Protein AF-A0A8X6TI69-F1 (afdb_monomer_lite)

Radius of gyration: 16.25 Å; chains: 1; bounding box: 47×24×40 Å

InterPro domains:
  IPR049012 Mutator-like transposase domain [PF20700] (2-88)

Organism: Nephila pilipes (NCBI:txid299642)

pLDDT: mean 80.2, std 15.36, range [36.78, 96.19]

Secondary structure (DSSP, 8-state):
-HHHHTTPPPPPS-HHHHTTTS--HHHHHHHHHHHHHHHHHHTTT-S---EEEEEEESSSSTT-SEEEEEEEETTT--EEEEEEEE----

Sequence (90 aa):
MFCGIMNLPLPSTNFTKFNNILASRETCEESLAEAVREAIDENDGERHIAVAVEGSWQKRGFSSKNGVVTVTSVDTSKVIDVEILSKHWI

Foldseek 3Di:
DVCVVVVHDDPDPCVVVCVPVVPDVVVVVVQLVVQQVVQCVVVVNDNPFDWDKDKDFPDPDPPGQWIKIFIAGPPSRHTNDMDIGHDDDD

Structure (mmCIF, N/CA/C/O backbone):
data_AF-A0A8X6TI69-F1
#
_entry.id   AF-A0A8X6TI69-F1
#
loop_
_atom_site.group_PDB
_atom_site.id
_atom_site.type_symbol
_atom_site.label_atom_id
_atom_site.label_alt_id
_atom_site.label_comp_id
_atom_site.label_asym_id
_atom_site.label_entity_id
_atom_site.label_seq_id
_atom_site.pdbx_PDB_ins_code
_atom_site.Cartn_x
_atom_site.Cartn_y
_atom_site.Cartn_z
_atom_site.occupancy
_atom_site.B_iso_or_equiv
_atom_site.auth_seq_id
_atom_site.auth_comp_id
_atom_site.auth_asym_id
_atom_site.auth_atom_id
_atom_site.pdbx_PDB_model_num
ATOM 1 N N . MET A 1 1 ? 9.052 11.586 -26.774 1.00 64.25 1 MET A N 1
ATOM 2 C CA . MET A 1 1 ? 8.121 11.403 -27.911 1.00 64.25 1 MET A CA 1
ATOM 3 C C . MET A 1 1 ? 6.895 10.576 -27.516 1.00 64.25 1 MET A C 1
ATOM 5 O O . MET A 1 1 ? 5.799 11.083 -27.665 1.00 64.25 1 MET A O 1
ATOM 9 N N . PHE A 1 2 ? 7.052 9.385 -26.917 1.00 70.75 2 PHE A N 1
ATOM 10 C CA . PHE A 1 2 ? 5.929 8.517 -26.505 1.00 70.75 2 PHE A CA 1
ATOM 11 C C . PHE A 1 2 ? 4.926 9.148 -25.509 1.00 70.75 2 PHE A C 1
ATOM 13 O O . PHE A 1 2 ? 3.729 9.107 -25.760 1.00 70.75 2 PHE A O 1
ATOM 20 N N . CYS A 1 3 ? 5.384 9.798 -24.426 1.00 61.97 3 CYS A N 1
ATOM 21 C CA . CYS A 1 3 ? 4.480 10.411 -23.431 1.00 61.97 3 CYS A CA 1
ATOM 22 C C . CYS A 1 3 ? 3.569 11.503 -24.019 1.00 61.97 3 CYS A C 1
ATOM 24 O O . CYS A 1 3 ? 2.412 11.593 -23.634 1.00 61.97 3 CYS A O 1
ATOM 26 N N . GLY A 1 4 ? 4.063 12.278 -24.993 1.00 70.44 4 GLY A N 1
ATOM 27 C CA . GLY A 1 4 ? 3.260 13.295 -25.682 1.00 70.44 4 GLY A CA 1
ATOM 28 C C . GLY A 1 4 ? 2.193 12.707 -26.610 1.00 70.44 4 GLY A C 1
ATOM 29 O O . GLY A 1 4 ? 1.156 13.325 -26.799 1.00 70.44 4 GLY A O 1
ATOM 30 N N . ILE A 1 5 ? 2.414 11.498 -27.142 1.00 84.69 5 ILE A N 1
ATOM 31 C CA . ILE A 1 5 ? 1.417 10.774 -27.950 1.00 84.69 5 ILE A CA 1
ATOM 32 C C . ILE A 1 5 ? 0.306 10.207 -27.056 1.00 84.69 5 ILE A C 1
ATOM 34 O O . ILE A 1 5 ? -0.849 10.179 -27.462 1.00 84.69 5 ILE A O 1
ATOM 38 N N . MET A 1 6 ? 0.638 9.785 -25.832 1.00 82.12 6 MET A N 1
ATOM 39 C CA . MET A 1 6 ? -0.324 9.184 -24.896 1.00 82.12 6 MET A CA 1
ATOM 40 C C . MET A 1 6 ? -0.942 10.178 -23.904 1.00 82.12 6 MET A C 1
ATOM 42 O O . MET A 1 6 ? -1.597 9.752 -22.959 1.00 82.12 6 MET A O 1
ATOM 46 N N . ASN A 1 7 ? -0.715 11.484 -24.088 1.00 82.12 7 ASN A N 1
ATOM 47 C CA . ASN A 1 7 ? -1.150 12.531 -23.157 1.00 82.12 7 ASN A CA 1
ATOM 48 C C . ASN A 1 7 ? -0.745 12.253 -21.691 1.00 82.12 7 ASN A C 1
ATOM 50 O O . ASN A 1 7 ? -1.479 12.555 -20.753 1.00 82.12 7 ASN A O 1
ATOM 54 N N . LEU A 1 8 ? 0.422 11.635 -21.492 1.00 74.81 8 LEU A N 1
ATOM 55 C CA . LEU A 1 8 ? 0.957 11.336 -20.168 1.00 74.81 8 LEU A CA 1
ATOM 56 C C . LEU A 1 8 ? 1.883 12.466 -19.705 1.00 74.81 8 LEU A C 1
ATOM 58 O O . LEU A 1 8 ? 2.646 12.998 -20.523 1.00 74.81 8 LEU A O 1
ATOM 62 N N . PRO A 1 9 ? 1.895 12.795 -18.400 1.00 71.56 9 PRO A N 1
ATOM 63 C CA . PRO A 1 9 ? 2.867 13.730 -17.857 1.00 71.56 9 PRO A CA 1
ATOM 64 C C . PRO A 1 9 ? 4.291 13.233 -18.129 1.00 71.56 9 PRO A C 1
ATOM 66 O O . PRO A 1 9 ? 4.569 12.029 -18.159 1.00 71.56 9 PRO A O 1
ATOM 69 N N . LEU A 1 10 ? 5.211 14.173 -18.353 1.00 72.25 10 LEU A N 1
ATOM 70 C CA . LEU A 1 10 ? 6.620 13.833 -18.513 1.00 72.25 10 LEU A CA 1
ATOM 71 C C . LEU A 1 10 ? 7.127 13.193 -17.212 1.00 72.25 10 LEU A C 1
ATOM 73 O O . LEU A 1 10 ? 6.840 13.717 -16.132 1.00 72.25 10 LEU A O 1
ATOM 77 N N . PRO A 1 11 ? 7.874 12.078 -17.289 1.00 65.56 11 PRO A N 1
ATOM 78 C CA . PRO A 1 11 ? 8.416 11.445 -16.097 1.00 65.56 11 PRO A CA 1
ATOM 79 C C . PRO A 1 11 ? 9.302 12.439 -15.344 1.00 65.56 11 PRO A C 1
ATOM 81 O O . PRO A 1 11 ? 10.090 13.171 -15.951 1.00 65.56 11 PRO A O 1
ATOM 84 N N . SER A 1 12 ? 9.159 12.477 -14.020 1.00 64.81 12 SER A N 1
ATOM 85 C CA . SER A 1 12 ? 9.912 13.402 -13.182 1.00 64.81 12 SER A CA 1
ATOM 86 C C . SER A 1 12 ? 11.414 13.114 -13.294 1.00 64.81 12 SER A C 1
ATOM 88 O O . SER A 1 12 ? 11.881 11.984 -13.161 1.00 64.81 12 SER A O 1
ATOM 90 N N . THR A 1 13 ? 12.198 14.156 -13.567 1.00 65.44 13 THR A N 1
ATOM 91 C CA . THR A 1 13 ? 13.658 14.050 -13.739 1.00 65.44 13 THR A CA 1
ATOM 92 C C . THR A 1 13 ? 14.422 14.088 -12.416 1.00 65.44 13 THR A C 1
ATOM 94 O O . THR A 1 13 ? 15.597 13.740 -12.375 1.00 65.44 13 THR A O 1
ATOM 97 N N . ASN A 1 14 ? 13.760 14.471 -11.319 1.00 58.38 14 ASN A N 1
ATOM 98 C CA . ASN A 1 14 ? 14.376 14.713 -10.014 1.00 58.38 14 ASN A CA 1
ATOM 99 C C . ASN A 1 14 ? 13.878 13.729 -8.945 1.00 58.38 14 ASN A C 1
ATOM 101 O O . ASN A 1 14 ? 13.340 14.148 -7.922 1.00 58.38 14 ASN A O 1
ATOM 105 N N . PHE A 1 15 ? 14.086 12.426 -9.152 1.00 56.38 15 PHE A N 1
ATOM 106 C CA . PHE A 1 15 ? 13.791 11.404 -8.132 1.00 56.38 15 PHE A CA 1
ATOM 107 C C . PHE A 1 15 ? 14.483 11.691 -6.788 1.00 56.38 15 PHE A C 1
ATOM 109 O O . PHE A 1 15 ? 13.894 11.485 -5.734 1.00 56.38 15 PHE A O 1
ATOM 116 N N . THR A 1 16 ? 15.691 12.264 -6.809 1.00 57.59 16 THR A N 1
ATOM 117 C CA . THR A 1 16 ? 16.465 12.608 -5.604 1.00 57.59 16 THR A CA 1
ATOM 118 C C . THR A 1 16 ? 15.750 13.604 -4.686 1.00 57.59 16 THR A C 1
ATOM 120 O O . THR A 1 16 ? 15.926 13.542 -3.475 1.00 57.59 16 THR A O 1
ATOM 123 N N . LYS A 1 17 ? 14.911 14.499 -5.231 1.00 56.16 17 LYS A N 1
ATOM 124 C CA . LYS A 1 17 ? 14.110 15.438 -4.423 1.00 56.16 17 LYS A CA 1
ATOM 125 C C . LYS A 1 17 ? 13.023 14.724 -3.617 1.00 56.16 17 LYS A C 1
ATOM 127 O O . LYS A 1 17 ? 12.696 15.176 -2.526 1.00 56.16 17 LYS A O 1
ATOM 132 N N . PHE A 1 18 ? 12.496 13.616 -4.138 1.00 54.44 18 PHE A N 1
ATOM 133 C CA . PHE A 1 18 ? 11.471 12.823 -3.464 1.00 54.44 18 PHE A CA 1
ATOM 134 C C . PHE A 1 18 ? 12.043 11.892 -2.394 1.00 54.44 18 PHE A C 1
ATOM 136 O O . PHE A 1 18 ? 11.295 11.489 -1.514 1.00 54.44 18 PHE A O 1
ATOM 143 N N . ASN A 1 19 ? 13.355 11.621 -2.382 1.00 55.78 19 ASN A N 1
ATOM 144 C CA . ASN A 1 19 ? 13.971 10.806 -1.326 1.00 55.78 19 ASN A CA 1
ATOM 145 C C . ASN A 1 19 ? 13.794 11.411 0.075 1.00 55.78 19 ASN A C 1
ATOM 147 O O . ASN A 1 19 ? 13.663 10.663 1.033 1.00 55.78 19 ASN A O 1
ATOM 151 N N . ASN A 1 20 ? 13.756 12.742 0.191 1.00 51.06 20 ASN A N 1
ATOM 152 C CA . ASN A 1 20 ? 13.513 13.423 1.468 1.00 51.06 20 ASN A CA 1
ATOM 153 C C . ASN A 1 20 ? 12.011 13.532 1.809 1.00 51.06 20 ASN A C 1
ATOM 155 O O . ASN A 1 20 ? 11.673 13.829 2.948 1.00 51.06 20 ASN A O 1
ATOM 159 N N . ILE A 1 21 ? 11.127 13.332 0.818 1.00 51.81 21 ILE A N 1
ATOM 160 C CA . ILE A 1 21 ? 9.653 13.350 0.939 1.00 51.81 21 ILE A CA 1
ATOM 161 C C . ILE A 1 21 ? 9.094 11.932 1.146 1.00 51.81 21 ILE A C 1
ATOM 163 O O . ILE A 1 21 ? 7.916 11.782 1.461 1.00 51.81 21 ILE A O 1
ATOM 167 N N . LEU A 1 22 ? 9.931 10.890 1.054 1.00 54.31 22 LEU A N 1
ATOM 168 C CA . LEU A 1 22 ? 9.696 9.620 1.743 1.00 54.31 22 LEU A CA 1
ATOM 169 C C . LEU A 1 22 ? 9.725 9.918 3.247 1.00 54.31 22 LEU A C 1
ATOM 171 O O . LEU A 1 22 ? 10.739 9.740 3.919 1.00 54.31 22 LEU A O 1
ATOM 175 N N . ALA A 1 23 ? 8.631 10.513 3.712 1.00 51.25 23 ALA A N 1
ATOM 176 C CA . ALA A 1 23 ? 8.375 10.936 5.067 1.00 51.25 23 ALA A CA 1
ATOM 177 C C . ALA A 1 23 ? 8.770 9.814 6.030 1.00 51.25 23 ALA A C 1
ATOM 179 O O . ALA A 1 23 ? 8.646 8.634 5.692 1.00 51.25 23 ALA A O 1
ATOM 180 N N . SER A 1 24 ? 9.291 10.207 7.193 1.00 56.53 24 SER A N 1
ATOM 181 C CA . SER A 1 24 ? 9.631 9.337 8.322 1.00 56.53 24 SER A CA 1
ATOM 182 C C . SER A 1 24 ? 8.765 8.081 8.334 1.00 56.53 24 SER A C 1
ATOM 184 O O . SER A 1 24 ? 7.543 8.190 8.406 1.00 56.53 24 SER A O 1
ATOM 186 N N . ARG A 1 25 ? 9.389 6.894 8.254 1.00 63.41 25 ARG A N 1
ATOM 187 C CA . ARG A 1 25 ? 8.678 5.597 8.291 1.00 63.41 25 ARG A CA 1
ATOM 188 C C . ARG A 1 25 ? 7.629 5.561 9.406 1.00 63.41 25 ARG A C 1
ATOM 190 O O . ARG A 1 25 ? 6.538 5.061 9.186 1.00 63.41 25 ARG A O 1
ATOM 197 N N . GLU A 1 26 ? 7.943 6.187 10.535 1.00 63.28 26 GLU A N 1
ATOM 198 C CA . GLU A 1 26 ? 7.063 6.345 11.696 1.00 63.28 26 GLU A CA 1
ATOM 199 C C . GLU A 1 26 ? 5.719 7.016 11.354 1.00 63.28 26 GLU A C 1
ATOM 201 O O . GLU A 1 26 ? 4.666 6.507 11.711 1.00 63.28 26 GLU A O 1
ATOM 206 N N . THR A 1 27 ? 5.719 8.106 10.583 1.00 70.94 27 THR A N 1
ATOM 207 C CA . THR A 1 27 ? 4.482 8.800 10.170 1.00 70.94 27 THR A CA 1
ATOM 208 C C . THR A 1 27 ? 3.694 8.000 9.130 1.00 70.94 27 THR A C 1
ATOM 210 O O . THR A 1 27 ? 2.477 8.135 9.020 1.00 70.94 27 THR A O 1
ATOM 213 N N . CYS A 1 28 ? 4.382 7.156 8.356 1.00 79.94 28 CYS A N 1
ATOM 214 C CA . CYS A 1 28 ? 3.743 6.257 7.400 1.00 79.94 28 CYS A CA 1
ATOM 215 C C . CYS A 1 28 ? 2.959 5.153 8.124 1.00 79.94 28 CYS A C 1
ATOM 217 O O . CYS A 1 28 ? 1.811 4.900 7.776 1.00 79.94 28 CYS A O 1
ATOM 219 N N . GLU A 1 29 ? 3.536 4.545 9.163 1.00 84.44 29 GLU A N 1
ATOM 220 C CA . GLU A 1 29 ? 2.889 3.471 9.930 1.00 84.44 29 GLU A CA 1
ATOM 221 C C . GLU A 1 29 ? 1.568 3.924 10.566 1.00 84.44 29 GLU A C 1
ATOM 223 O O . GLU A 1 29 ? 0.561 3.222 10.458 1.00 84.44 29 GLU A O 1
ATOM 228 N N . GLU A 1 30 ? 1.538 5.124 11.155 1.00 89.19 30 GLU A N 1
ATOM 229 C CA . GLU A 1 30 ? 0.314 5.710 11.719 1.00 89.19 30 GLU A CA 1
ATOM 230 C C . GLU A 1 30 ? -0.759 5.935 10.644 1.00 89.19 30 GLU A C 1
ATOM 232 O O . GLU A 1 30 ? -1.921 5.566 10.828 1.00 89.19 30 GLU A O 1
ATOM 237 N N . SER A 1 31 ? -0.364 6.482 9.490 1.00 91.06 31 SER A N 1
ATOM 238 C CA . SER A 1 31 ? -1.287 6.748 8.385 1.00 91.06 31 SER A CA 1
ATOM 239 C C . SER A 1 31 ? -1.846 5.466 7.760 1.00 91.06 31 SER A C 1
ATOM 241 O O . SER A 1 31 ? -3.031 5.428 7.427 1.00 91.06 31 SER A O 1
ATOM 243 N N . LEU A 1 32 ? -1.031 4.415 7.619 1.00 92.94 32 LEU A N 1
ATOM 244 C CA . LEU A 1 32 ? -1.476 3.112 7.114 1.00 92.94 32 LEU A CA 1
ATOM 245 C C . LEU A 1 32 ? -2.455 2.451 8.092 1.00 92.94 32 LEU A C 1
ATOM 247 O O . LEU A 1 32 ? -3.485 1.923 7.671 1.00 92.94 32 LEU A O 1
ATOM 251 N N . ALA A 1 33 ? -2.182 2.525 9.399 1.00 93.56 33 ALA A N 1
ATOM 252 C CA . ALA A 1 33 ? -3.080 1.993 10.421 1.00 93.56 33 ALA A CA 1
ATOM 253 C C . ALA A 1 33 ? -4.449 2.696 10.410 1.00 93.56 33 ALA A C 1
ATOM 255 O O . ALA A 1 33 ? -5.487 2.038 10.529 1.00 93.56 33 ALA A O 1
ATOM 256 N N . GLU A 1 34 ? -4.468 4.018 10.225 1.00 95.44 34 GLU A N 1
ATOM 257 C CA . GLU A 1 34 ? -5.711 4.774 10.073 1.00 95.44 34 GLU A CA 1
ATOM 258 C C . GLU A 1 34 ? -6.461 4.395 8.789 1.00 95.44 34 GLU A C 1
ATOM 260 O O . GLU A 1 34 ? -7.661 4.127 8.852 1.00 95.44 34 GLU A O 1
ATOM 265 N N . ALA A 1 35 ? -5.760 4.269 7.659 1.00 95.19 35 ALA A N 1
ATOM 266 C CA . ALA A 1 35 ? -6.359 3.868 6.387 1.00 95.19 35 ALA A CA 1
ATOM 267 C C . ALA A 1 35 ? -6.995 2.468 6.447 1.00 95.19 35 ALA A C 1
ATOM 269 O O . ALA A 1 35 ? -8.069 2.250 5.886 1.00 95.19 35 ALA A O 1
ATOM 270 N N . VAL A 1 36 ? -6.372 1.521 7.161 1.00 95.38 36 VAL A N 1
ATOM 271 C CA . VAL A 1 36 ? -6.958 0.195 7.414 1.00 95.38 36 VAL A CA 1
ATOM 272 C C . VAL A 1 36 ? -8.225 0.313 8.257 1.00 95.38 36 VAL A C 1
ATOM 274 O O . VAL A 1 36 ? -9.222 -0.337 7.951 1.00 95.38 36 VAL A O 1
ATOM 277 N N . ARG A 1 37 ? -8.215 1.142 9.309 1.00 95.31 37 ARG A N 1
ATOM 278 C CA . ARG A 1 37 ? -9.387 1.342 10.174 1.00 95.31 37 ARG A CA 1
ATOM 279 C C . ARG A 1 37 ? -10.571 1.900 9.389 1.00 95.31 37 ARG A C 1
ATOM 281 O O . ARG A 1 37 ? -11.679 1.407 9.555 1.00 95.31 37 ARG A O 1
ATOM 288 N N . GLU A 1 38 ? -10.338 2.900 8.549 1.00 95.44 38 GLU A N 1
ATOM 289 C CA . GLU A 1 38 ? -11.377 3.486 7.697 1.00 95.44 38 GLU A CA 1
ATOM 290 C C . GLU A 1 38 ? -11.892 2.490 6.658 1.00 95.44 38 GLU A C 1
ATOM 292 O O . GLU A 1 38 ? -13.094 2.402 6.450 1.00 95.44 38 GLU A O 1
ATOM 297 N N . ALA A 1 39 ? -11.010 1.690 6.054 1.00 94.94 39 ALA A N 1
ATOM 298 C CA . ALA A 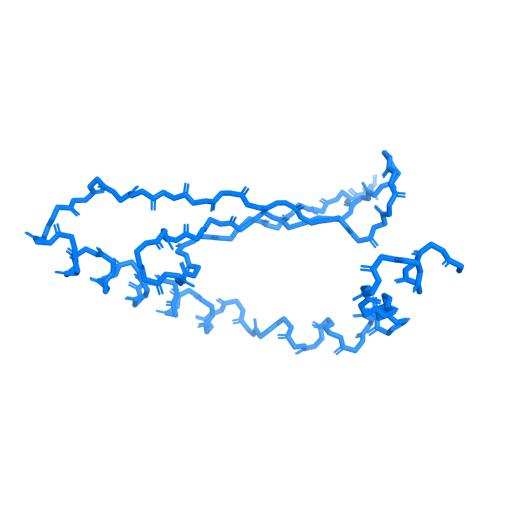1 39 ? -11.427 0.675 5.092 1.00 94.94 39 ALA A CA 1
ATOM 299 C C . ALA A 1 39 ? -12.259 -0.449 5.735 1.00 94.94 39 ALA A C 1
ATOM 301 O O . ALA A 1 39 ? -13.142 -0.995 5.084 1.00 94.94 39 ALA A O 1
ATOM 302 N N . ILE A 1 40 ? -12.017 -0.782 7.008 1.00 95.19 40 ILE A N 1
ATOM 303 C CA . ILE A 1 40 ? -12.877 -1.705 7.769 1.00 95.19 40 ILE A CA 1
ATOM 304 C C . ILE A 1 40 ? -14.235 -1.058 8.068 1.00 95.19 40 ILE A C 1
ATOM 306 O O . ILE A 1 40 ? -15.257 -1.727 7.960 1.00 95.19 40 ILE A O 1
ATOM 310 N N . ASP A 1 41 ? -14.252 0.221 8.450 1.00 95.00 41 ASP A N 1
ATOM 311 C CA . ASP A 1 41 ? -15.483 0.957 8.772 1.00 95.00 41 ASP A CA 1
ATOM 312 C C . ASP A 1 41 ? -16.395 1.113 7.543 1.00 95.00 41 ASP A C 1
ATOM 314 O O . ASP A 1 41 ? -17.594 0.865 7.634 1.00 95.00 41 ASP A O 1
ATOM 318 N N . GLU A 1 42 ? -15.824 1.422 6.374 1.00 93.56 42 GLU A N 1
ATOM 319 C CA . GLU A 1 42 ? -16.565 1.476 5.103 1.00 93.56 42 GLU A CA 1
ATOM 320 C C . GLU A 1 42 ? -17.044 0.099 4.620 1.00 93.56 42 GLU A C 1
ATOM 322 O O . GLU A 1 42 ? -18.027 0.019 3.887 1.00 93.56 42 GLU A O 1
ATOM 327 N N . ASN A 1 43 ? -16.391 -0.983 5.050 1.00 94.12 43 ASN A N 1
ATOM 328 C CA . ASN A 1 43 ? -16.754 -2.361 4.717 1.00 94.12 43 ASN A CA 1
ATOM 329 C C . ASN A 1 43 ? -17.657 -3.002 5.789 1.00 94.12 43 ASN A C 1
ATOM 331 O O . ASN A 1 43 ? -17.535 -4.191 6.076 1.00 94.12 43 ASN A O 1
ATOM 335 N N . ASP A 1 44 ? -18.517 -2.215 6.445 1.00 93.94 44 ASP A N 1
ATOM 336 C CA . ASP A 1 44 ? -19.460 -2.667 7.484 1.00 93.94 44 ASP A CA 1
ATOM 337 C C . ASP A 1 44 ? -18.801 -3.437 8.656 1.00 93.94 44 ASP A C 1
ATOM 339 O O . ASP A 1 44 ? -19.416 -4.284 9.309 1.00 93.94 44 ASP A O 1
ATOM 343 N N . GLY A 1 45 ? -17.528 -3.154 8.948 1.00 92.31 45 GLY A N 1
ATOM 344 C CA . GLY A 1 45 ? -16.744 -3.836 9.980 1.00 92.31 45 GLY A CA 1
ATOM 345 C C . GLY A 1 45 ? -16.072 -5.139 9.526 1.00 92.31 45 GLY A C 1
ATOM 346 O O . GLY A 1 45 ? -15.342 -5.754 10.314 1.00 92.31 45 GLY A O 1
ATOM 347 N N . GLU A 1 46 ? -16.267 -5.561 8.276 1.00 92.56 46 GLU A N 1
ATOM 348 C CA . GLU A 1 46 ? -15.650 -6.758 7.711 1.00 92.56 46 GLU A CA 1
ATOM 349 C C . GLU A 1 46 ? -14.184 -6.519 7.337 1.00 92.56 46 GLU A C 1
ATOM 351 O O . GLU A 1 46 ? -13.792 -5.507 6.753 1.00 92.56 46 GLU A O 1
ATOM 356 N N . ARG A 1 47 ? -13.334 -7.508 7.626 1.00 92.44 47 ARG A N 1
ATOM 357 C CA . ARG A 1 47 ? -11.886 -7.432 7.342 1.00 92.44 47 ARG A CA 1
ATOM 358 C C . ARG A 1 47 ? -11.509 -7.946 5.953 1.00 92.44 47 ARG A C 1
ATOM 360 O O . ARG A 1 47 ? -10.330 -7.975 5.601 1.00 92.44 47 ARG A O 1
ATOM 367 N N . HIS A 1 48 ? -12.494 -8.369 5.168 1.00 93.69 48 HIS A N 1
ATOM 368 C CA . HIS A 1 48 ? -12.314 -8.817 3.794 1.00 93.69 48 HIS A CA 1
ATOM 369 C C . HIS A 1 48 ? -12.343 -7.615 2.849 1.00 93.69 48 HIS A C 1
ATOM 371 O O . HIS A 1 48 ? -13.376 -7.302 2.269 1.00 93.69 48 HIS A O 1
ATOM 377 N N . ILE A 1 49 ? -11.204 -6.934 2.733 1.00 93.44 49 ILE A N 1
ATOM 378 C CA . ILE A 1 49 ? -11.075 -5.693 1.962 1.00 93.44 49 ILE A CA 1
ATOM 379 C C . ILE A 1 49 ? -10.609 -6.018 0.541 1.00 93.44 49 ILE A C 1
ATOM 381 O O . ILE A 1 49 ? -9.641 -6.760 0.347 1.00 93.44 49 ILE A O 1
ATOM 385 N N . ALA A 1 50 ? -11.288 -5.457 -0.459 1.00 95.19 50 ALA A N 1
ATOM 386 C CA . ALA A 1 50 ? -10.847 -5.528 -1.846 1.00 95.19 50 ALA A CA 1
ATOM 387 C C . ALA A 1 50 ? -9.654 -4.589 -2.068 1.00 95.19 50 ALA A C 1
ATOM 389 O O . ALA A 1 50 ? -9.684 -3.422 -1.679 1.00 95.19 50 ALA A O 1
ATOM 390 N N . VAL A 1 51 ? -8.596 -5.089 -2.713 1.00 95.69 51 VAL A N 1
ATOM 391 C CA . VAL A 1 51 ? -7.348 -4.334 -2.878 1.00 95.69 51 VAL A CA 1
ATOM 392 C C . VAL A 1 51 ? -6.858 -4.309 -4.321 1.00 95.69 51 VAL A C 1
ATOM 394 O O . VAL A 1 51 ? -6.949 -5.297 -5.051 1.00 95.69 51 VAL A O 1
ATOM 397 N N . ALA A 1 52 ? -6.282 -3.177 -4.711 1.00 96.19 52 ALA A N 1
ATOM 398 C CA . ALA A 1 52 ? -5.465 -3.019 -5.900 1.00 96.19 52 ALA A CA 1
ATOM 399 C C . ALA A 1 52 ? -3.986 -3.030 -5.496 1.00 96.19 52 ALA A C 1
ATOM 401 O O . ALA A 1 52 ? -3.582 -2.335 -4.566 1.00 96.19 52 ALA A O 1
ATOM 402 N N . VAL A 1 53 ? -3.175 -3.816 -6.202 1.00 95.31 53 VAL A N 1
ATOM 403 C CA . VAL A 1 53 ? -1.734 -3.918 -5.942 1.00 95.31 53 VAL A CA 1
ATOM 404 C C . VAL A 1 53 ? -0.985 -3.282 -7.101 1.00 95.31 53 VAL A C 1
ATOM 406 O O . VAL A 1 53 ? -1.087 -3.744 -8.239 1.00 95.31 53 VAL A O 1
ATOM 409 N N . GLU A 1 54 ? -0.217 -2.236 -6.811 1.00 91.12 54 GLU A N 1
ATOM 410 C CA . GLU A 1 54 ? 0.586 -1.528 -7.803 1.00 91.12 54 GLU A CA 1
ATOM 411 C C . GLU A 1 54 ? 2.068 -1.585 -7.433 1.00 91.12 54 GLU A C 1
ATOM 413 O O . G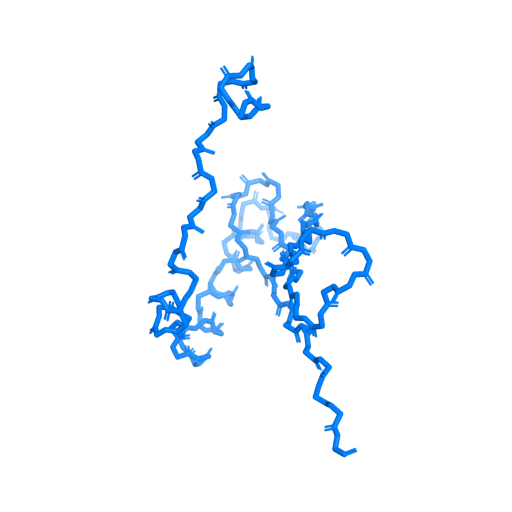LU A 1 54 ? 2.458 -1.377 -6.287 1.00 91.12 54 GLU A O 1
ATOM 418 N N . GLY A 1 55 ? 2.908 -1.893 -8.419 1.00 88.19 55 GLY A N 1
ATOM 419 C CA . GLY A 1 55 ? 4.355 -1.943 -8.263 1.00 88.19 55 GLY A CA 1
ATOM 420 C C . GLY A 1 55 ? 5.026 -0.912 -9.156 1.00 8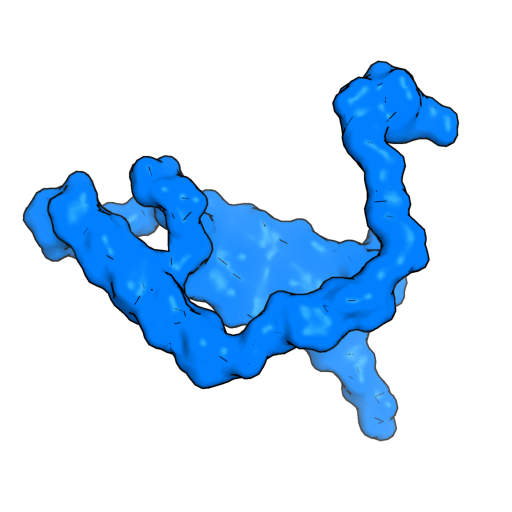8.19 55 GLY A C 1
ATOM 421 O O . GLY A 1 55 ? 4.787 -0.880 -10.364 1.00 88.19 55 GLY A O 1
ATOM 422 N N . SER A 1 56 ? 5.918 -0.112 -8.581 1.00 85.06 56 SER A N 1
ATOM 423 C CA . SER A 1 56 ? 6.717 0.863 -9.316 1.00 85.06 56 SER A CA 1
ATOM 424 C C . SER A 1 56 ? 8.207 0.614 -9.118 1.00 85.06 56 SER A C 1
ATOM 426 O O . SER A 1 56 ? 8.679 0.278 -8.032 1.00 85.06 56 SER A O 1
ATOM 428 N N . TRP A 1 57 ? 8.972 0.791 -10.192 1.00 85.12 57 TRP A N 1
ATOM 429 C CA . TRP A 1 57 ? 10.418 0.599 -10.210 1.00 85.12 57 TRP A CA 1
ATOM 430 C C . TRP A 1 57 ? 11.109 1.920 -10.521 1.00 85.12 57 TRP A C 1
ATOM 432 O O . TRP A 1 57 ? 10.688 2.652 -11.416 1.00 85.12 57 TRP A O 1
ATOM 442 N N . GLN A 1 58 ? 12.225 2.198 -9.841 1.00 81.69 58 GLN A N 1
ATOM 443 C CA . GLN A 1 58 ? 13.001 3.423 -10.069 1.00 81.69 58 GLN A CA 1
ATOM 444 C C . GLN A 1 58 ? 13.468 3.565 -11.528 1.00 81.69 58 GLN A C 1
ATOM 446 O O . GLN A 1 58 ? 13.588 4.676 -12.044 1.00 81.69 58 GLN A O 1
ATOM 451 N N . LYS A 1 59 ? 13.771 2.447 -12.199 1.00 79.94 59 LYS A N 1
ATOM 452 C CA . LYS A 1 59 ? 14.197 2.419 -13.602 1.00 79.94 59 LYS A CA 1
ATOM 453 C C . LYS A 1 59 ? 13.287 1.507 -14.415 1.00 79.94 59 LYS A C 1
ATOM 455 O O . LYS A 1 59 ? 12.891 0.441 -13.957 1.00 79.94 59 LYS A O 1
ATOM 460 N N . ARG A 1 60 ? 12.990 1.917 -15.650 1.00 74.56 60 ARG A N 1
ATOM 461 C CA . ARG A 1 60 ? 12.244 1.097 -16.613 1.00 74.56 60 ARG A CA 1
ATOM 462 C C . ARG A 1 60 ? 13.131 -0.036 -17.144 1.00 74.56 60 ARG A C 1
ATOM 464 O O . ARG A 1 60 ? 14.298 0.191 -17.455 1.00 74.56 60 ARG A O 1
ATOM 471 N N . GLY A 1 61 ? 12.544 -1.220 -17.315 1.00 68.69 61 GLY A N 1
ATOM 472 C CA . GLY A 1 61 ? 13.238 -2.438 -17.748 1.00 68.69 61 GLY A CA 1
ATOM 473 C C . GLY A 1 61 ? 13.720 -3.283 -16.565 1.00 68.69 61 GLY A C 1
ATOM 474 O O . GLY A 1 61 ? 13.782 -2.799 -15.439 1.00 68.69 61 GLY A O 1
ATOM 475 N N . PHE A 1 62 ? 14.079 -4.547 -16.815 1.00 64.19 62 PHE A N 1
ATOM 476 C CA . PHE A 1 62 ? 14.512 -5.534 -15.802 1.00 64.19 62 PHE A CA 1
ATOM 477 C C . PHE A 1 62 ? 15.827 -5.180 -15.061 1.00 64.19 62 PHE A C 1
ATOM 479 O O . PHE A 1 62 ? 16.468 -6.040 -14.467 1.00 64.19 62 PHE A O 1
ATOM 486 N N . SER A 1 63 ? 16.270 -3.923 -15.114 1.00 67.81 63 SER A N 1
ATOM 487 C CA . SER A 1 63 ? 17.532 -3.427 -14.562 1.00 67.81 63 SER A CA 1
ATOM 488 C C . SER A 1 63 ? 17.367 -2.611 -13.274 1.00 67.81 63 SER A C 1
ATOM 490 O O . SER A 1 63 ? 18.369 -2.152 -12.714 1.00 67.81 63 SER A O 1
ATOM 492 N N . SER A 1 64 ? 16.136 -2.408 -12.786 1.00 72.56 64 SER A N 1
ATOM 493 C CA . SER A 1 64 ? 15.921 -1.686 -11.532 1.00 72.56 64 SER A CA 1
ATOM 494 C C . SER A 1 64 ? 16.328 -2.527 -10.325 1.00 72.56 64 SER A C 1
ATOM 496 O O . SER A 1 64 ? 15.929 -3.677 -10.186 1.00 72.56 64 SER A O 1
ATOM 498 N N . LYS A 1 65 ? 17.114 -1.924 -9.431 1.00 78.69 65 LYS A N 1
ATOM 499 C CA . LYS A 1 65 ? 17.503 -2.509 -8.136 1.00 78.69 65 LYS A CA 1
ATOM 500 C C . LYS A 1 65 ? 16.681 -1.958 -6.970 1.00 78.69 65 LYS A C 1
ATOM 502 O O . LYS A 1 65 ? 16.827 -2.451 -5.861 1.00 78.69 65 LYS A O 1
ATOM 507 N N . ASN A 1 66 ? 15.856 -0.944 -7.230 1.00 84.31 66 ASN A N 1
ATOM 508 C CA . ASN A 1 66 ? 15.003 -0.289 -6.248 1.00 84.31 66 ASN A CA 1
ATOM 509 C C . ASN A 1 66 ? 13.567 -0.253 -6.780 1.00 84.31 66 ASN A C 1
ATOM 511 O O . ASN A 1 66 ? 13.346 0.130 -7.939 1.00 84.31 66 ASN A O 1
ATOM 515 N N . GLY A 1 67 ? 12.613 -0.639 -5.948 1.00 85.62 67 GLY A N 1
ATOM 516 C CA . GLY A 1 67 ? 11.191 -0.626 -6.253 1.00 85.62 67 GLY A CA 1
ATOM 517 C C . GLY A 1 67 ? 10.348 -0.472 -5.000 1.00 85.62 67 GLY A C 1
ATOM 518 O O . GLY A 1 67 ? 10.842 -0.575 -3.880 1.00 85.62 67 GLY A O 1
ATOM 519 N N . VAL A 1 68 ? 9.072 -0.210 -5.222 1.00 87.69 68 VAL A N 1
ATOM 520 C CA . VAL A 1 68 ? 8.047 -0.117 -4.190 1.00 87.69 68 VAL A CA 1
ATOM 521 C C . VAL A 1 68 ? 6.811 -0.854 -4.682 1.00 87.69 68 VAL A C 1
ATOM 523 O O . VAL A 1 68 ? 6.480 -0.789 -5.868 1.00 87.69 68 VAL A O 1
ATOM 526 N N . VAL A 1 69 ? 6.154 -1.568 -3.781 1.00 90.75 69 VAL A N 1
ATOM 527 C CA . VAL A 1 69 ? 4.841 -2.166 -3.997 1.00 90.75 69 VAL A CA 1
ATOM 528 C C . VAL A 1 69 ? 3.886 -1.513 -3.013 1.00 90.75 69 VAL A C 1
ATOM 530 O O . VAL A 1 69 ? 4.204 -1.401 -1.835 1.00 90.75 69 VAL A O 1
ATOM 533 N N . THR A 1 70 ? 2.740 -1.061 -3.496 1.00 93.19 70 THR A N 1
ATOM 534 C CA . THR A 1 70 ? 1.689 -0.459 -2.680 1.00 93.19 70 THR A CA 1
ATOM 535 C C . THR A 1 70 ? 0.415 -1.272 -2.818 1.00 93.19 70 THR A C 1
ATOM 537 O O . THR A 1 70 ? 0.033 -1.656 -3.928 1.00 93.19 70 THR A O 1
ATOM 540 N N . VAL A 1 71 ? -0.250 -1.508 -1.694 1.00 95.31 71 VAL A N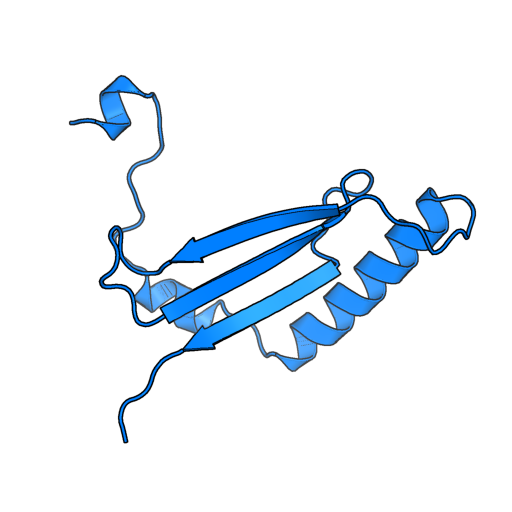 1
ATOM 541 C CA . VAL A 1 7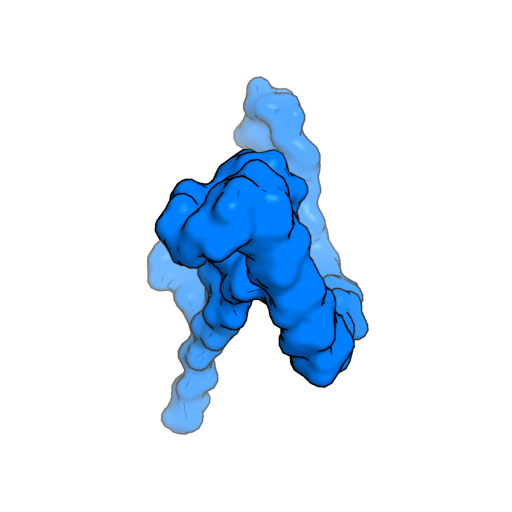1 ? -1.582 -2.103 -1.633 1.00 95.31 71 VAL A CA 1
ATOM 542 C C . VAL A 1 71 ? -2.563 -0.992 -1.297 1.00 95.31 71 VAL A C 1
ATOM 544 O O . VAL A 1 71 ? -2.446 -0.339 -0.260 1.00 95.31 71 VAL A O 1
ATOM 547 N N . THR A 1 72 ? -3.530 -0.783 -2.177 1.00 95.62 72 THR A N 1
ATOM 548 C CA . THR A 1 72 ? -4.535 0.273 -2.061 1.00 95.62 72 THR A CA 1
ATOM 549 C C . THR A 1 72 ? -5.902 -0.371 -1.907 1.00 95.62 72 THR A C 1
ATOM 551 O O . THR A 1 72 ? -6.254 -1.247 -2.695 1.00 95.62 72 THR A O 1
ATOM 554 N N . SER A 1 73 ? -6.678 0.048 -0.910 1.00 95.56 73 SER A N 1
ATOM 555 C CA . SER A 1 73 ? -8.084 -0.348 -0.807 1.00 95.56 73 SER A CA 1
ATOM 556 C C . SER A 1 73 ? -8.857 0.201 -2.005 1.00 95.56 73 SER A C 1
ATOM 558 O O . SER A 1 73 ? -8.696 1.368 -2.369 1.00 95.56 73 SER A O 1
ATOM 560 N N . VAL A 1 74 ? -9.670 -0.641 -2.639 1.00 94.44 74 VAL A N 1
ATOM 561 C CA . VAL A 1 74 ? -10.464 -0.243 -3.810 1.00 94.44 74 VAL A CA 1
ATOM 562 C C . VAL A 1 74 ? -11.536 0.772 -3.419 1.00 94.44 74 VAL A C 1
ATOM 564 O O . VAL A 1 74 ? -11.769 1.720 -4.165 1.00 94.44 74 VAL A O 1
ATOM 567 N N . ASP A 1 75 ? -12.132 0.604 -2.241 1.00 92.00 75 ASP A N 1
ATOM 568 C CA . ASP A 1 75 ? -13.290 1.386 -1.811 1.00 92.00 75 ASP A CA 1
ATOM 569 C C . ASP A 1 75 ? -12.870 2.774 -1.306 1.00 92.00 75 ASP A C 1
ATOM 571 O O . ASP A 1 75 ? -13.300 3.793 -1.848 1.00 92.00 75 ASP A O 1
ATOM 575 N N . THR A 1 76 ? -11.912 2.830 -0.372 1.00 93.69 76 THR A N 1
ATOM 576 C CA . THR A 1 76 ? -11.427 4.109 0.185 1.00 93.69 76 THR A CA 1
ATOM 577 C C . THR A 1 76 ? -10.427 4.819 -0.727 1.00 93.69 76 THR A C 1
ATOM 579 O O . THR A 1 76 ? -10.112 5.992 -0.515 1.00 93.69 76 THR A O 1
ATOM 582 N N . SER A 1 77 ? -9.861 4.115 -1.716 1.00 93.56 77 SER A N 1
ATOM 583 C CA . SER A 1 77 ? -8.737 4.592 -2.535 1.00 93.56 77 SER A CA 1
ATOM 584 C C . SER A 1 77 ? -7.497 5.003 -1.718 1.00 93.56 77 SER A C 1
ATOM 586 O O . SER A 1 77 ? -6.659 5.772 -2.197 1.00 93.56 77 SER A O 1
ATOM 588 N N . LYS A 1 78 ? -7.359 4.500 -0.481 1.00 94.31 78 LYS A N 1
ATOM 589 C CA . LYS A 1 78 ? -6.217 4.764 0.408 1.00 94.31 78 LYS A CA 1
ATOM 590 C C . LYS A 1 78 ? -5.229 3.604 0.400 1.00 94.31 78 LYS A C 1
ATOM 592 O O . LYS A 1 78 ? -5.611 2.440 0.278 1.00 94.31 78 LYS A O 1
ATOM 597 N N . VAL A 1 79 ? -3.948 3.933 0.542 1.00 93.75 79 VAL A N 1
ATOM 598 C CA . VAL A 1 79 ? -2.883 2.936 0.692 1.00 93.75 79 VAL A CA 1
ATOM 599 C C . VAL A 1 79 ? -2.979 2.339 2.092 1.00 93.75 79 VAL A C 1
ATOM 601 O O . VAL A 1 79 ? -3.021 3.078 3.070 1.00 93.75 79 VAL A O 1
ATOM 604 N N . ILE A 1 80 ? -3.032 1.013 2.171 1.00 94.69 80 ILE A N 1
ATOM 605 C CA . ILE A 1 80 ? -3.152 0.256 3.425 1.00 94.69 80 ILE A CA 1
ATOM 606 C C . ILE A 1 80 ? -1.895 -0.555 3.742 1.00 94.69 80 ILE A C 1
ATOM 608 O O . ILE A 1 80 ? -1.707 -0.955 4.886 1.00 94.69 80 ILE A O 1
ATOM 612 N N . ASP A 1 81 ? -1.027 -0.772 2.749 1.00 93.25 81 ASP A N 1
ATOM 613 C CA . ASP A 1 81 ? 0.278 -1.398 2.944 1.00 93.25 81 ASP A CA 1
ATOM 614 C C . ASP A 1 81 ? 1.290 -0.940 1.882 1.00 93.25 81 ASP A C 1
ATOM 616 O O . ASP A 1 81 ? 0.924 -0.606 0.747 1.00 93.25 81 ASP A O 1
ATOM 620 N N . VAL A 1 82 ? 2.573 -0.924 2.249 1.00 91.12 82 VAL A N 1
ATOM 621 C CA . VAL A 1 82 ? 3.691 -0.533 1.384 1.00 91.12 82 VAL A CA 1
ATOM 622 C C . VAL A 1 82 ? 4.909 -1.404 1.672 1.00 91.12 82 VAL A C 1
ATOM 624 O O . VAL A 1 82 ? 5.425 -1.408 2.784 1.00 91.12 82 VAL A O 1
ATOM 627 N N . GLU A 1 83 ? 5.458 -2.022 0.629 1.00 88.75 83 GLU A N 1
ATOM 628 C CA . GLU A 1 83 ? 6.713 -2.770 0.694 1.00 88.75 83 GLU A CA 1
ATOM 629 C C . GLU A 1 83 ? 7.791 -2.099 -0.165 1.00 88.75 83 GLU A C 1
ATOM 631 O O . GLU A 1 83 ? 7.596 -1.821 -1.353 1.00 88.75 83 GLU A O 1
ATOM 636 N N . ILE A 1 84 ? 8.964 -1.853 0.425 1.00 86.06 84 ILE A N 1
ATOM 637 C CA . ILE A 1 84 ? 10.104 -1.223 -0.255 1.00 86.06 84 ILE A CA 1
ATOM 638 C C . ILE A 1 84 ? 11.154 -2.287 -0.577 1.00 86.06 84 ILE A C 1
ATOM 640 O O . ILE A 1 84 ? 11.795 -2.847 0.308 1.00 86.06 84 ILE A O 1
ATOM 644 N N . LEU A 1 85 ? 11.406 -2.502 -1.867 1.00 84.06 85 LEU A N 1
ATOM 645 C CA . LEU A 1 85 ? 12.391 -3.459 -2.362 1.00 84.06 85 LEU A CA 1
ATOM 646 C C . LEU A 1 85 ? 13.676 -2.729 -2.753 1.00 84.06 85 LEU A C 1
ATOM 648 O O . LEU A 1 85 ? 13.689 -1.928 -3.688 1.00 84.06 85 LEU A O 1
ATOM 652 N N . SER A 1 86 ? 14.792 -3.035 -2.091 1.00 82.69 86 SER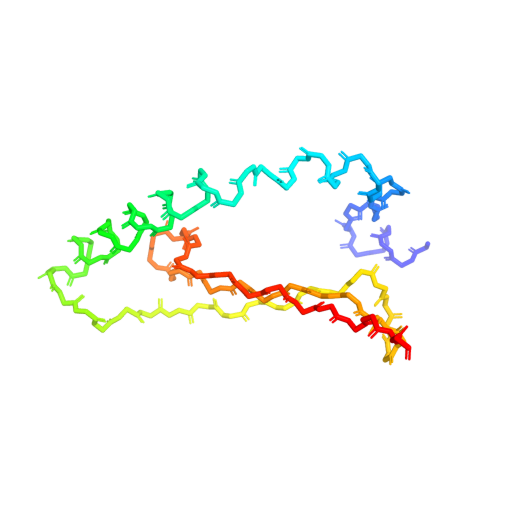 A N 1
ATOM 653 C CA . SER A 1 86 ? 16.108 -2.512 -2.470 1.00 82.69 86 SER A CA 1
ATOM 654 C C . SER A 1 86 ? 17.161 -3.613 -2.481 1.00 82.69 86 SER A C 1
ATOM 656 O O . SER A 1 86 ? 17.329 -4.347 -1.511 1.00 82.69 86 SER A O 1
ATOM 658 N N . LYS A 1 87 ? 17.908 -3.716 -3.584 1.00 72.12 87 LYS A N 1
ATOM 659 C CA . LYS A 1 87 ? 19.049 -4.624 -3.724 1.00 72.12 87 LYS A CA 1
ATOM 660 C C . LYS A 1 87 ? 20.358 -3.849 -3.604 1.00 72.12 87 LYS A C 1
ATOM 662 O O . LYS A 1 87 ? 20.924 -3.408 -4.611 1.00 72.12 87 LYS A O 1
ATOM 667 N N . HIS A 1 88 ? 20.847 -3.731 -2.373 1.00 60.81 88 HIS A N 1
ATOM 668 C CA . HIS A 1 88 ? 22.234 -3.367 -2.097 1.00 60.81 88 HIS A CA 1
ATOM 669 C C . HIS A 1 88 ? 23.099 -4.624 -2.231 1.00 60.81 88 HIS A C 1
ATOM 671 O O . HIS A 1 88 ? 22.865 -5.624 -1.561 1.00 60.81 88 HIS A O 1
ATOM 677 N N . TRP A 1 89 ? 24.062 -4.594 -3.150 1.00 46.25 89 TRP A N 1
ATOM 678 C CA . TRP A 1 89 ? 25.120 -5.599 -3.190 1.00 46.25 89 TRP A CA 1
ATOM 679 C C . TRP A 1 89 ? 26.139 -5.148 -2.145 1.00 46.25 89 TRP A C 1
ATOM 681 O O . TRP A 1 89 ? 26.728 -4.082 -2.320 1.00 46.25 89 TRP A O 1
ATOM 691 N N . ILE A 1 90 ? 26.230 -5.887 -1.038 1.00 36.78 90 ILE A N 1
ATOM 692 C CA . ILE A 1 90 ? 27.384 -5.829 -0.131 1.00 36.78 90 ILE A CA 1
ATOM 693 C C . ILE A 1 90 ? 28.545 -6.530 -0.835 1.00 36.78 90 ILE A C 1
ATOM 695 O O . ILE A 1 90 ? 28.274 -7.576 -1.474 1.00 36.78 90 ILE A O 1
#